Protein AF-K0JG20-F1 (afdb_monomer)

Secondary structure (DSSP, 8-state):
-----HHHHHHHHHHHHHSS-HHHHHHHTT--HHHHHHHHHHHHHHHHHHHHHHHHHHHHHHHHTTTTS-TTHHHHHHHHH--

Mean predicted aligned error: 10.45 Å

Foldseek 3Di:
DDDDDLVRLVVLLVVLVPDPPSQVSCVVVVHHPVVSVVSVVVVVVVVVVVVVVVVVVVVVVCVVPPDPPPPPVVVVVVVVPPD

Sequence (83 aa):
MKQYNSNKKKKIVLIINEIRNKKAQALKFNISIRSYYYWKNQLEETSKIENKKIINKVIEIRKKYKYGKMCNIFYLYHFRYYN

Structure (mmCIF, N/CA/C/O backbone):
data_AF-K0JG20-F1
#
_entry.id   AF-K0JG20-F1
#
loop_
_atom_site.group_PDB
_atom_site.id
_atom_site.type_symbol
_atom_site.label_atom_id
_atom_site.label_alt_id
_atom_site.label_comp_id
_atom_site.label_asym_id
_atom_site.label_entity_id
_atom_site.label_seq_id
_atom_site.pdbx_PDB_ins_code
_atom_site.Cartn_x
_atom_site.Cartn_y
_atom_site.Cartn_z
_atom_site.occupancy
_atom_site.B_iso_or_equiv
_atom_site.auth_seq_id
_atom_site.auth_comp_id
_atom_site.auth_asym_id
_atom_site.auth_atom_id
_atom_site.pdbx_PDB_model_num
ATOM 1 N N . MET A 1 1 ? 9.830 14.868 -11.085 1.00 62.66 1 MET A N 1
ATOM 2 C CA . MET A 1 1 ? 9.040 13.727 -10.555 1.00 62.66 1 MET A CA 1
ATOM 3 C C . MET A 1 1 ? 7.566 14.124 -10.577 1.00 62.66 1 MET A C 1
ATOM 5 O O . MET A 1 1 ? 7.256 15.191 -10.062 1.00 62.66 1 MET A O 1
ATOM 9 N N . LYS A 1 2 ? 6.677 13.366 -11.242 1.00 73.31 2 LYS A N 1
ATOM 10 C CA . LYS A 1 2 ? 5.256 13.757 -11.365 1.00 73.31 2 LYS A CA 1
ATOM 11 C C . LYS A 1 2 ? 4.612 13.816 -9.975 1.00 73.31 2 LYS A C 1
ATOM 13 O O . LYS A 1 2 ? 4.686 12.845 -9.223 1.00 73.31 2 LYS A O 1
ATOM 18 N N . GLN A 1 3 ? 3.988 14.942 -9.636 1.00 80.62 3 GLN A N 1
ATOM 19 C CA . GLN A 1 3 ? 3.229 15.067 -8.395 1.00 80.62 3 GLN A CA 1
ATOM 20 C C . GLN A 1 3 ? 1.834 14.470 -8.587 1.00 80.62 3 GLN A C 1
ATOM 22 O O . GLN A 1 3 ? 1.063 14.892 -9.447 1.00 80.62 3 GLN A O 1
ATOM 27 N N . TYR A 1 4 ? 1.514 13.463 -7.778 1.00 87.19 4 TYR A N 1
ATOM 28 C CA . TYR A 1 4 ? 0.199 12.835 -7.758 1.00 87.19 4 TYR A CA 1
ATOM 29 C C . TYR A 1 4 ? -0.577 13.293 -6.522 1.00 87.19 4 TYR A C 1
ATOM 31 O O . TYR A 1 4 ? -0.051 13.268 -5.407 1.00 87.19 4 TYR A O 1
ATOM 39 N N . ASN A 1 5 ? -1.842 13.671 -6.711 1.00 92.62 5 ASN A N 1
ATOM 40 C CA . ASN A 1 5 ? -2.758 13.923 -5.598 1.00 92.62 5 ASN A CA 1
ATOM 41 C C . ASN A 1 5 ? -3.130 12.605 -4.887 1.00 92.62 5 ASN A C 1
ATOM 43 O O . ASN A 1 5 ? -2.929 11.516 -5.433 1.00 92.62 5 ASN A O 1
ATOM 47 N N . SER A 1 6 ? -3.682 12.688 -3.676 1.00 88.44 6 SER A N 1
ATOM 48 C CA . SER A 1 6 ? -3.999 11.508 -2.854 1.00 88.44 6 SER A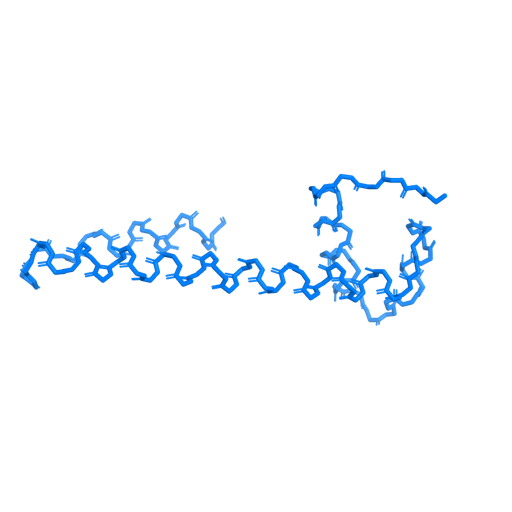 CA 1
ATOM 49 C C . SER A 1 6 ? -4.943 10.521 -3.554 1.00 88.44 6 SER A C 1
ATOM 51 O O . SER A 1 6 ? -4.701 9.316 -3.534 1.00 88.44 6 SER A O 1
ATOM 53 N N . ASN A 1 7 ? -5.952 11.020 -4.275 1.00 91.50 7 ASN A N 1
ATOM 54 C CA . ASN A 1 7 ? -6.905 10.177 -5.006 1.00 91.50 7 ASN A CA 1
ATOM 55 C C . ASN A 1 7 ? -6.244 9.422 -6.171 1.00 91.50 7 ASN A C 1
ATOM 57 O O . ASN A 1 7 ? -6.493 8.232 -6.364 1.00 91.50 7 ASN A O 1
ATOM 61 N N . LYS A 1 8 ? -5.366 10.084 -6.934 1.00 92.62 8 LYS A N 1
ATOM 62 C CA . LYS A 1 8 ? -4.589 9.460 -8.015 1.00 92.62 8 LYS A CA 1
ATOM 63 C C . LYS A 1 8 ? -3.600 8.444 -7.451 1.00 92.62 8 LYS A C 1
ATOM 65 O O . LYS A 1 8 ? -3.504 7.355 -8.004 1.00 92.62 8 LYS A O 1
ATOM 70 N N . LYS A 1 9 ? -2.926 8.750 -6.334 1.00 92.81 9 LYS A N 1
ATOM 71 C CA . LYS A 1 9 ? -2.043 7.796 -5.637 1.00 92.81 9 LYS A CA 1
ATOM 72 C C . LYS A 1 9 ? -2.798 6.524 -5.256 1.00 92.81 9 LYS A C 1
ATOM 74 O O . LYS A 1 9 ? -2.329 5.437 -5.574 1.00 92.81 9 LYS A O 1
ATOM 79 N N . LYS A 1 10 ? -3.993 6.656 -4.666 1.00 93.25 10 LYS A N 1
ATOM 80 C CA . LYS A 1 10 ? -4.854 5.517 -4.310 1.00 93.25 10 LYS A CA 1
ATOM 81 C C . LYS A 1 10 ? -5.193 4.654 -5.527 1.00 93.25 10 LYS A C 1
ATOM 83 O O . LYS A 1 10 ? -4.979 3.448 -5.486 1.00 93.25 10 LYS A O 1
ATOM 88 N N . LYS A 1 11 ? -5.630 5.269 -6.633 1.00 94.62 11 LYS A N 1
ATOM 89 C CA . LYS A 1 11 ? -5.919 4.551 -7.890 1.00 94.62 11 LYS A CA 1
ATOM 90 C C . LYS A 1 11 ? -4.695 3.809 -8.434 1.00 94.62 11 LYS A C 1
ATOM 92 O O . LYS A 1 11 ? -4.800 2.645 -8.795 1.00 94.62 11 LYS A O 1
ATOM 97 N N . ILE A 1 12 ? -3.531 4.458 -8.455 1.00 93.88 12 ILE A N 1
ATOM 98 C CA . ILE A 1 12 ? -2.283 3.853 -8.943 1.00 93.88 12 ILE A CA 1
ATOM 99 C C . ILE A 1 12 ? -1.873 2.655 -8.081 1.00 93.88 12 ILE A C 1
ATOM 101 O O . ILE A 1 12 ? -1.500 1.620 -8.626 1.00 93.88 12 ILE A O 1
ATOM 105 N N . VAL A 1 13 ? -1.956 2.766 -6.749 1.00 94.56 13 VAL A N 1
ATOM 106 C CA . VAL A 1 13 ? -1.631 1.648 -5.848 1.00 94.56 13 VAL A CA 1
ATOM 107 C C . VAL A 1 13 ? -2.544 0.454 -6.106 1.00 94.56 13 VAL A C 1
ATOM 109 O O . VAL A 1 13 ? -2.031 -0.657 -6.188 1.00 94.56 13 VAL A O 1
ATOM 112 N N . LEU A 1 14 ? -3.852 0.672 -6.284 1.00 94.00 14 LEU A N 1
ATOM 113 C CA . LEU A 1 14 ? -4.801 -0.403 -6.602 1.00 94.00 14 LEU A CA 1
ATOM 114 C C . LEU A 1 14 ? -4.418 -1.117 -7.907 1.00 94.00 14 LEU A C 1
ATOM 116 O O . LEU A 1 14 ? -4.208 -2.326 -7.893 1.00 94.00 14 LEU A O 1
ATOM 120 N N . ILE A 1 15 ? -4.182 -0.355 -8.981 1.00 94.25 15 ILE A N 1
ATOM 121 C CA . ILE A 1 15 ? -3.776 -0.899 -10.289 1.00 94.25 15 ILE A CA 1
ATOM 122 C C . ILE A 1 15 ? -2.470 -1.704 -10.187 1.00 94.25 15 ILE A C 1
ATOM 124 O O . ILE A 1 15 ? -2.337 -2.770 -10.781 1.00 94.25 15 ILE A O 1
ATOM 128 N N . ILE A 1 16 ? -1.467 -1.201 -9.460 1.00 94.25 16 ILE A N 1
ATOM 129 C CA . ILE A 1 16 ? -0.182 -1.906 -9.312 1.00 94.25 16 ILE A CA 1
ATOM 130 C C . ILE A 1 16 ? -0.339 -3.156 -8.440 1.00 94.25 16 ILE A C 1
ATOM 132 O O . ILE A 1 16 ? 0.327 -4.160 -8.693 1.00 94.25 16 ILE A O 1
ATOM 136 N N . ASN A 1 17 ? -1.190 -3.110 -7.413 1.00 94.31 17 ASN A N 1
ATOM 137 C CA . ASN A 1 17 ? -1.360 -4.208 -6.465 1.00 94.31 17 ASN A CA 1
ATOM 138 C C . ASN A 1 17 ? -2.009 -5.445 -7.110 1.00 94.31 17 ASN A C 1
ATOM 140 O O . ASN A 1 17 ? -1.633 -6.559 -6.748 1.00 94.31 17 ASN A O 1
ATOM 144 N N . GLU A 1 18 ? -2.898 -5.254 -8.090 1.00 94.31 18 GLU A N 1
ATOM 145 C CA . GLU A 1 18 ? -3.527 -6.329 -8.878 1.00 94.31 18 GLU A CA 1
ATOM 146 C C . GLU A 1 18 ? -2.534 -7.080 -9.781 1.00 94.31 18 GLU A C 1
ATOM 148 O O . GLU A 1 18 ? -2.736 -8.245 -10.120 1.00 94.31 18 GLU A O 1
ATOM 153 N N . ILE A 1 19 ? -1.418 -6.447 -10.152 1.00 93.38 19 ILE A N 1
ATOM 154 C CA . ILE A 1 19 ? -0.456 -7.012 -11.100 1.00 93.38 19 ILE A CA 1
ATOM 155 C C . ILE A 1 19 ? 0.647 -7.800 -10.374 1.00 93.38 19 ILE A C 1
ATOM 157 O O . ILE A 1 19 ? 1.194 -7.398 -9.337 1.00 93.38 19 ILE A O 1
ATOM 161 N N . ARG A 1 20 ? 1.041 -8.936 -10.970 1.00 90.31 20 ARG A N 1
ATOM 162 C CA . ARG A 1 20 ? 2.170 -9.758 -10.499 1.00 90.31 20 ARG A CA 1
ATOM 163 C C . ARG A 1 20 ? 3.490 -8.979 -10.535 1.00 90.31 20 ARG A C 1
ATOM 165 O O . ARG A 1 20 ? 4.148 -8.833 -9.505 1.00 90.31 20 ARG A O 1
ATOM 172 N N . ASN A 1 21 ? 3.855 -8.422 -11.693 1.00 93.88 21 ASN A N 1
ATOM 173 C CA . ASN A 1 21 ? 5.082 -7.636 -11.855 1.00 93.88 21 ASN A CA 1
ATOM 174 C C . ASN A 1 21 ? 4.888 -6.155 -11.473 1.00 93.88 21 ASN A C 1
ATOM 176 O O . ASN A 1 21 ? 4.710 -5.274 -12.319 1.00 93.88 21 ASN A O 1
ATOM 180 N N . LYS A 1 22 ? 4.967 -5.882 -10.168 1.00 93.94 22 LYS A N 1
ATOM 181 C C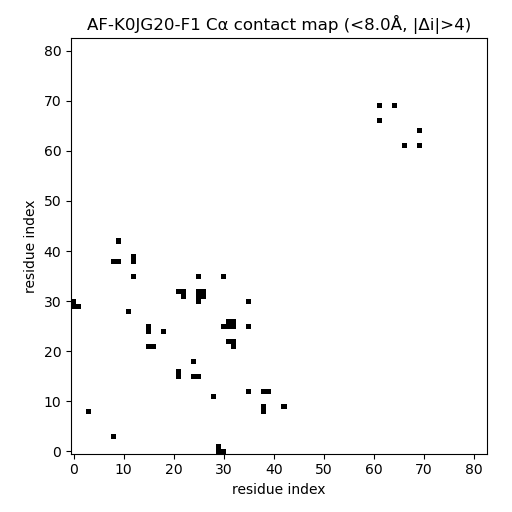A . LYS A 1 22 ? 4.784 -4.539 -9.589 1.00 93.94 22 LYS A CA 1
ATOM 182 C C . LYS A 1 22 ? 5.841 -3.538 -10.055 1.00 93.94 22 LYS A C 1
ATOM 184 O O . LYS A 1 22 ? 5.527 -2.370 -10.262 1.00 93.94 22 LYS A O 1
ATOM 189 N N . LYS A 1 23 ? 7.087 -3.988 -10.246 1.00 93.31 23 LYS A N 1
ATOM 190 C CA . LYS A 1 23 ? 8.207 -3.132 -10.670 1.00 93.31 23 LYS A CA 1
ATOM 191 C C . LYS A 1 23 ? 7.983 -2.592 -12.080 1.00 93.31 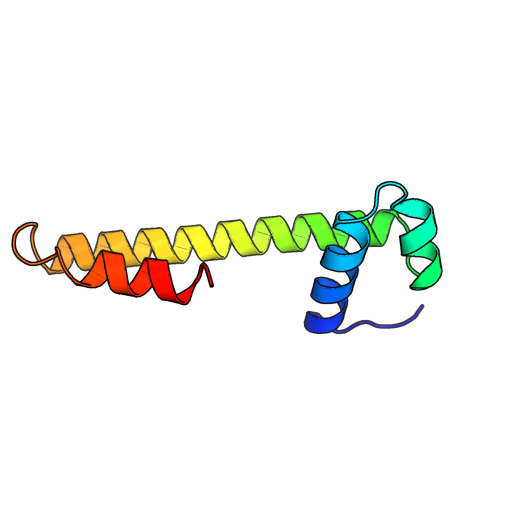23 LYS A C 1
ATOM 193 O O . LYS A 1 23 ? 8.108 -1.390 -12.286 1.00 93.31 23 LYS A O 1
ATOM 198 N N . ALA A 1 24 ? 7.588 -3.455 -13.016 1.00 93.81 24 ALA A N 1
ATOM 199 C CA . ALA A 1 24 ? 7.279 -3.038 -14.381 1.00 93.81 24 ALA A CA 1
ATOM 200 C C . ALA A 1 24 ? 6.106 -2.046 -14.422 1.00 93.81 24 ALA A C 1
ATOM 202 O O . ALA A 1 24 ? 6.180 -1.028 -15.106 1.00 93.81 24 ALA A O 1
ATOM 203 N N . GLN A 1 25 ? 5.045 -2.293 -13.646 1.00 94.50 25 GLN A N 1
ATOM 204 C CA . GLN A 1 25 ? 3.894 -1.391 -13.629 1.00 94.50 25 GLN A CA 1
ATOM 205 C C . GLN A 1 25 ? 4.205 -0.044 -12.956 1.00 94.50 25 GLN A C 1
ATOM 207 O O . GLN A 1 25 ? 3.777 0.995 -13.451 1.00 94.50 25 GLN A O 1
ATOM 212 N N . ALA A 1 26 ? 4.984 -0.031 -11.872 1.00 92.88 26 ALA A N 1
ATOM 213 C CA . ALA A 1 26 ? 5.437 1.200 -11.223 1.00 92.88 26 ALA A CA 1
ATOM 214 C C . ALA A 1 26 ? 6.203 2.115 -12.199 1.00 92.88 26 ALA A C 1
ATOM 216 O O . ALA A 1 26 ? 5.962 3.324 -12.238 1.00 92.88 26 ALA A O 1
ATOM 217 N N . LEU A 1 27 ? 7.049 1.529 -13.054 1.00 93.06 27 LEU A N 1
ATOM 218 C CA . LEU A 1 27 ? 7.777 2.272 -14.084 1.00 93.06 27 LEU A CA 1
ATOM 219 C C . LEU A 1 27 ? 6.844 2.929 -15.111 1.00 93.06 27 LEU A C 1
ATOM 221 O O . LEU A 1 27 ? 7.078 4.081 -15.459 1.00 93.06 27 LEU A O 1
ATOM 225 N N . LYS A 1 28 ? 5.744 2.276 -15.521 1.00 93.69 28 LYS A N 1
ATOM 226 C CA . LYS A 1 28 ? 4.752 2.882 -16.440 1.00 93.69 28 LYS A CA 1
ATOM 227 C C . LYS A 1 28 ? 4.123 4.164 -15.886 1.00 93.69 28 LYS A C 1
ATOM 229 O O . LYS A 1 28 ? 3.739 5.047 -16.646 1.00 93.69 28 LYS A O 1
ATOM 234 N N . PHE A 1 29 ? 4.026 4.281 -14.562 1.00 90.56 29 PHE A N 1
ATOM 235 C CA . PHE A 1 29 ? 3.514 5.475 -13.888 1.00 90.56 29 PHE A CA 1
ATOM 236 C C . PHE A 1 29 ? 4.614 6.493 -13.530 1.00 90.56 29 PHE A C 1
ATOM 238 O O . PHE A 1 29 ? 4.333 7.474 -12.836 1.00 90.56 29 PHE A O 1
ATOM 245 N N . ASN A 1 30 ? 5.854 6.302 -13.995 1.00 93.12 30 ASN A N 1
ATOM 246 C CA . ASN A 1 30 ? 7.029 7.094 -13.614 1.00 93.12 30 ASN A CA 1
ATOM 247 C C . ASN A 1 30 ? 7.200 7.209 -12.088 1.00 93.12 30 ASN A C 1
ATOM 249 O O . ASN A 1 30 ? 7.517 8.284 -11.568 1.00 93.12 30 ASN A O 1
ATOM 253 N N . ILE A 1 31 ? 6.965 6.113 -11.358 1.00 92.69 31 ILE A N 1
ATOM 254 C CA . ILE A 1 31 ? 7.205 6.041 -9.914 1.00 92.69 31 ILE A CA 1
ATOM 255 C C . ILE A 1 31 ? 8.226 4.958 -9.580 1.00 92.69 31 ILE A C 1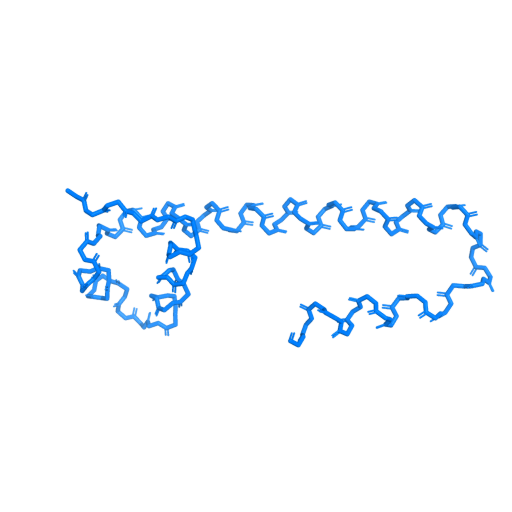
ATOM 257 O O . ILE A 1 31 ? 8.309 3.916 -10.228 1.00 92.69 31 ILE A O 1
ATOM 261 N N . SER A 1 32 ? 9.000 5.197 -8.522 1.00 93.44 32 SER A N 1
ATOM 262 C CA . SER A 1 32 ? 9.893 4.173 -7.991 1.00 93.44 32 SER A CA 1
ATOM 263 C C . SER A 1 32 ? 9.094 3.081 -7.273 1.00 93.44 32 SER A C 1
ATOM 265 O O . SER A 1 32 ? 8.048 3.346 -6.671 1.00 93.44 32 SER A O 1
ATOM 267 N N . ILE A 1 33 ? 9.623 1.854 -7.262 1.00 94.12 33 ILE A N 1
ATOM 268 C CA . ILE A 1 33 ? 9.019 0.750 -6.503 1.00 94.12 33 ILE A CA 1
ATOM 269 C C . ILE A 1 33 ? 8.939 1.068 -4.999 1.00 94.12 33 ILE A C 1
ATOM 271 O O . ILE A 1 33 ? 7.974 0.697 -4.334 1.00 94.12 33 ILE A O 1
ATOM 275 N N . ARG A 1 34 ? 9.907 1.834 -4.474 1.00 94.69 34 ARG A N 1
ATOM 276 C CA . ARG A 1 34 ? 9.929 2.304 -3.082 1.00 94.69 34 ARG A CA 1
ATOM 277 C C . ARG A 1 34 ? 8.767 3.251 -2.791 1.00 94.69 34 ARG A C 1
ATOM 279 O O . ARG A 1 34 ? 8.097 3.097 -1.776 1.00 94.69 34 ARG A O 1
ATOM 286 N N . SER A 1 35 ? 8.493 4.192 -3.696 1.00 93.75 35 SER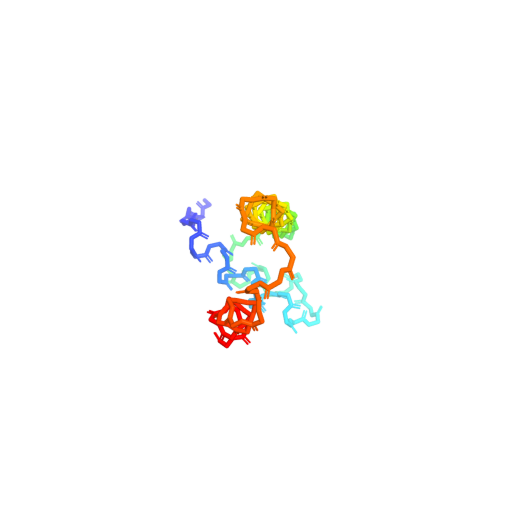 A N 1
ATOM 287 C CA . SER A 1 35 ? 7.352 5.108 -3.580 1.00 93.75 35 SER A CA 1
ATOM 288 C C . SER A 1 35 ? 6.017 4.361 -3.598 1.00 93.75 35 SER A C 1
ATOM 290 O O . SER A 1 35 ? 5.130 4.707 -2.825 1.00 93.75 35 SER A O 1
ATOM 292 N N . TYR A 1 36 ? 5.890 3.316 -4.424 1.00 94.44 36 TYR A N 1
ATOM 293 C CA . TYR A 1 36 ? 4.710 2.446 -4.425 1.00 94.44 36 TYR A CA 1
ATOM 294 C C . TYR A 1 36 ? 4.486 1.786 -3.056 1.00 94.44 36 TYR A C 1
ATOM 296 O O . TYR A 1 36 ? 3.396 1.911 -2.503 1.00 94.44 36 TYR A O 1
ATOM 304 N N . TYR A 1 37 ? 5.506 1.130 -2.488 1.00 96.25 37 TYR A N 1
ATOM 305 C CA . TYR A 1 37 ? 5.364 0.468 -1.186 1.00 96.25 37 TYR A CA 1
ATOM 306 C C . TYR A 1 37 ? 5.088 1.466 -0.061 1.00 96.25 37 TYR A C 1
ATOM 308 O O . TYR A 1 37 ? 4.259 1.200 0.802 1.00 96.25 37 TYR A O 1
ATOM 316 N N . TYR A 1 38 ? 5.707 2.646 -0.112 1.00 95.31 38 TYR A N 1
ATOM 317 C CA . TYR A 1 38 ? 5.406 3.719 0.829 1.00 95.31 38 TYR A CA 1
ATOM 318 C C . TYR A 1 38 ? 3.928 4.138 0.761 1.00 95.31 38 TYR A C 1
ATOM 320 O O . 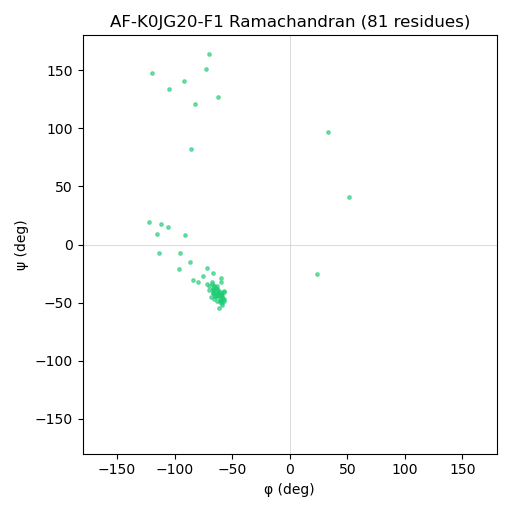TYR A 1 38 ? 3.253 4.185 1.785 1.00 95.31 38 TYR A O 1
ATOM 328 N N . TRP A 1 39 ? 3.383 4.378 -0.438 1.00 94.44 39 TRP A N 1
ATOM 329 C CA . TRP A 1 39 ? 1.963 4.722 -0.591 1.00 94.44 39 TRP A CA 1
ATOM 330 C C . TRP A 1 39 ? 1.028 3.581 -0.198 1.00 94.44 39 TRP A C 1
ATOM 332 O O . TRP A 1 39 ? -0.031 3.842 0.367 1.00 94.44 39 TRP A O 1
ATOM 342 N N . LYS A 1 40 ? 1.411 2.331 -0.470 1.00 94.75 40 LYS A N 1
ATOM 343 C CA . LYS A 1 40 ? 0.652 1.154 -0.049 1.00 94.75 40 LYS A CA 1
ATOM 344 C C . LYS A 1 40 ? 0.534 1.087 1.475 1.00 94.75 40 LYS A C 1
ATOM 346 O O . LYS A 1 40 ? -0.581 0.990 1.977 1.00 94.75 40 LYS A O 1
ATOM 351 N N . ASN A 1 41 ? 1.646 1.227 2.193 1.00 94.62 41 ASN A N 1
ATOM 352 C CA . ASN A 1 41 ? 1.648 1.192 3.656 1.00 94.62 41 ASN A CA 1
ATOM 353 C C . ASN A 1 41 ? 0.797 2.323 4.248 1.00 94.62 41 ASN A C 1
ATOM 355 O O . ASN A 1 41 ? -0.010 2.083 5.138 1.00 94.62 41 ASN A O 1
ATOM 359 N N . GLN A 1 42 ? 0.901 3.536 3.696 1.00 91.62 42 GLN A N 1
ATOM 360 C CA . GLN A 1 42 ? 0.067 4.664 4.120 1.00 91.62 42 GLN A CA 1
ATOM 361 C C . GLN A 1 42 ? -1.432 4.378 3.933 1.00 91.62 42 GLN A C 1
ATOM 363 O O . GLN A 1 42 ? -2.235 4.691 4.807 1.00 91.62 42 GLN A O 1
ATOM 368 N N . LEU A 1 43 ? -1.828 3.741 2.825 1.00 90.19 43 LEU A N 1
ATOM 369 C CA . LEU A 1 43 ? -3.227 3.361 2.603 1.00 90.19 43 LEU A CA 1
ATOM 370 C C . LEU A 1 43 ? -3.705 2.296 3.599 1.00 90.19 43 LEU A C 1
ATOM 372 O O . LEU A 1 43 ? -4.811 2.413 4.126 1.00 90.19 43 LEU A O 1
ATOM 376 N N . GLU A 1 44 ? -2.878 1.296 3.899 1.00 88.25 44 GLU A N 1
ATOM 377 C CA . GLU A 1 44 ? -3.188 0.268 4.901 1.00 88.25 44 GLU A CA 1
ATOM 378 C C . GLU A 1 44 ? -3.282 0.838 6.326 1.00 88.25 44 GLU A C 1
ATOM 380 O O . GLU A 1 44 ? -4.112 0.403 7.122 1.00 88.25 44 GLU A O 1
ATOM 385 N N . GLU A 1 45 ? -2.465 1.832 6.664 1.00 88.25 45 GLU A N 1
ATOM 386 C CA . GLU A 1 45 ? -2.558 2.544 7.941 1.00 88.25 45 GLU A CA 1
ATOM 387 C C . GLU A 1 45 ? -3.839 3.378 8.023 1.00 88.25 45 GLU A C 1
ATOM 389 O O . GLU A 1 45 ? -4.558 3.311 9.023 1.00 88.25 45 GLU A O 1
ATOM 394 N N . THR A 1 46 ? -4.179 4.114 6.959 1.00 82.50 46 THR A N 1
ATOM 395 C CA . THR A 1 46 ? -5.413 4.916 6.932 1.00 82.50 46 THR A CA 1
ATOM 396 C C . THR A 1 46 ? -6.667 4.055 7.063 1.00 82.50 46 THR A C 1
ATOM 398 O O . THR A 1 46 ? -7.547 4.401 7.850 1.00 82.50 46 THR A O 1
ATOM 401 N N . SER A 1 47 ? -6.730 2.897 6.394 1.00 80.62 47 SER A N 1
ATOM 402 C CA . SER A 1 47 ? -7.881 1.992 6.494 1.00 80.62 47 SER A CA 1
ATOM 403 C C . SER A 1 47 ? -8.020 1.383 7.892 1.00 80.62 47 SER A C 1
ATOM 405 O O . SER A 1 47 ? -9.127 1.295 8.423 1.00 80.62 47 SER A O 1
ATOM 407 N N . LYS A 1 48 ? -6.904 1.039 8.551 1.00 79.00 48 LYS A N 1
ATOM 408 C CA . LYS A 1 48 ? -6.904 0.600 9.958 1.00 79.00 48 LYS A CA 1
ATOM 409 C C . LYS A 1 48 ? -7.441 1.688 10.891 1.00 79.00 48 LYS A C 1
ATOM 411 O O . LYS A 1 48 ? -8.241 1.389 11.779 1.00 79.00 48 LYS A O 1
ATOM 416 N N . ILE A 1 49 ? -7.030 2.942 10.691 1.00 74.56 49 ILE A N 1
ATOM 417 C CA . ILE A 1 49 ? -7.502 4.081 11.493 1.00 74.56 49 ILE A CA 1
ATOM 418 C C . ILE A 1 49 ? -9.002 4.317 11.270 1.00 74.56 49 ILE A C 1
ATOM 420 O O . ILE A 1 49 ? -9.737 4.512 12.241 1.00 74.56 49 ILE A O 1
ATOM 424 N N . GLU A 1 50 ? -9.472 4.274 10.023 1.00 76.88 50 GLU A N 1
ATOM 425 C CA . GLU A 1 50 ? -10.894 4.412 9.679 1.00 76.88 50 GLU A CA 1
ATOM 426 C C . GLU A 1 50 ? -11.738 3.302 10.315 1.00 76.88 50 GLU A C 1
ATOM 428 O O . GLU A 1 50 ? -12.719 3.594 11.003 1.00 76.88 50 GLU A O 1
ATOM 433 N N . ASN A 1 51 ? -11.305 2.045 10.201 1.00 76.00 51 ASN A N 1
ATOM 434 C CA . ASN A 1 51 ? -11.981 0.905 10.821 1.00 76.00 51 ASN A CA 1
ATOM 435 C C . ASN A 1 51 ? -12.054 1.042 12.344 1.00 76.00 51 ASN A C 1
ATOM 437 O O . ASN A 1 51 ? -13.111 0.825 12.937 1.00 76.00 51 ASN A O 1
ATOM 441 N N . LYS A 1 52 ? -10.967 1.477 12.993 1.00 81.38 52 LYS A N 1
ATOM 442 C CA . LYS A 1 52 ? -10.954 1.718 14.442 1.00 81.38 52 LYS A CA 1
ATOM 443 C C . LYS A 1 52 ? -11.960 2.798 14.851 1.00 81.38 52 LYS A C 1
ATOM 445 O O . LYS A 1 52 ? -12.667 2.629 15.844 1.00 81.38 52 LYS A O 1
ATOM 450 N N . LYS A 1 53 ? -12.070 3.885 14.078 1.00 81.06 53 LYS A N 1
ATOM 451 C CA . LYS A 1 53 ? -13.067 4.946 14.316 1.00 81.06 53 LYS A CA 1
ATOM 452 C C . LYS A 1 53 ? -14.497 4.417 14.188 1.00 81.06 53 LYS A C 1
ATOM 454 O O . LYS A 1 53 ? -15.332 4.731 15.033 1.00 81.06 53 LYS A O 1
ATOM 459 N N . ILE A 1 54 ? -14.771 3.598 13.171 1.00 82.06 54 IL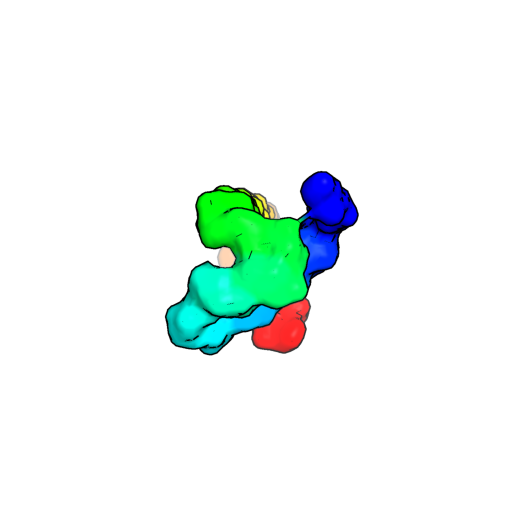E A N 1
ATOM 460 C CA . ILE A 1 54 ? -16.090 2.984 12.961 1.00 82.06 54 ILE A CA 1
ATOM 461 C C . ILE A 1 54 ? -16.443 2.061 14.132 1.00 82.06 54 ILE A C 1
ATOM 463 O O . ILE A 1 54 ? -17.524 2.195 14.702 1.00 82.06 54 ILE A O 1
ATOM 467 N N . ILE A 1 55 ? -15.524 1.181 14.539 1.00 81.81 55 ILE A N 1
ATOM 468 C CA . ILE A 1 55 ? -15.726 0.259 15.666 1.00 81.81 55 ILE A CA 1
ATOM 469 C C . ILE A 1 55 ? -16.039 1.031 16.952 1.00 81.81 55 ILE A C 1
ATOM 471 O O . ILE A 1 55 ? -17.018 0.717 17.629 1.00 81.81 55 ILE A O 1
ATOM 475 N N . ASN A 1 56 ? -15.268 2.078 17.260 1.00 84.56 56 ASN A N 1
ATOM 476 C CA . ASN A 1 56 ? -15.507 2.908 18.442 1.00 84.56 56 ASN A CA 1
ATOM 477 C C . ASN A 1 56 ? -16.896 3.555 18.411 1.00 84.56 56 ASN A C 1
ATOM 479 O O . ASN A 1 56 ? -17.627 3.487 19.397 1.00 84.56 56 ASN A O 1
ATOM 483 N N . LYS A 1 57 ? -17.303 4.094 17.257 1.00 85.69 57 LYS A N 1
ATOM 484 C CA . LYS A 1 57 ? -18.635 4.682 17.077 1.00 85.69 57 LYS A CA 1
ATOM 485 C C . LYS A 1 57 ? -19.747 3.647 17.262 1.00 85.69 57 LYS A C 1
ATOM 487 O O . LYS A 1 57 ? -20.753 3.928 17.906 1.00 85.69 57 LYS A O 1
ATOM 492 N N . VAL A 1 58 ? -19.571 2.430 16.748 1.00 81.75 58 VAL A N 1
ATOM 493 C CA . VAL A 1 58 ? -20.526 1.328 16.951 1.00 81.75 58 VAL A CA 1
ATOM 494 C C . VAL A 1 58 ? -20.633 0.962 18.432 1.00 81.75 58 VAL A C 1
ATOM 496 O O . VAL A 1 58 ? -21.742 0.778 18.931 1.00 81.75 58 VAL A O 1
ATOM 499 N N . ILE A 1 59 ? -19.510 0.892 19.153 1.00 83.56 59 ILE A N 1
ATOM 500 C CA . ILE A 1 59 ? -19.487 0.625 20.598 1.00 83.56 59 ILE A CA 1
ATOM 501 C C . ILE A 1 59 ? -20.221 1.730 21.371 1.00 83.56 59 ILE A C 1
ATOM 503 O O . ILE A 1 59 ? -21.023 1.421 22.251 1.00 83.56 59 ILE A O 1
ATOM 507 N N . GLU A 1 60 ? -20.000 3.002 21.036 1.00 85.50 60 GLU A N 1
ATOM 508 C CA . GLU A 1 60 ? -20.715 4.135 21.640 1.00 85.50 60 GLU A CA 1
ATOM 509 C C . GLU A 1 60 ? -22.226 4.047 21.415 1.00 85.50 60 GLU A C 1
ATOM 511 O O . GLU A 1 60 ? -23.002 4.168 22.364 1.00 85.50 60 GLU A O 1
ATOM 516 N N . ILE A 1 61 ? -22.658 3.768 20.181 1.00 80.06 61 ILE A N 1
ATOM 517 C CA . ILE A 1 61 ? -24.080 3.601 19.863 1.00 80.06 61 ILE A CA 1
ATOM 518 C C . ILE A 1 61 ? -24.655 2.407 20.646 1.00 80.06 61 ILE A C 1
ATOM 520 O O . ILE A 1 61 ? -25.729 2.524 21.236 1.00 80.06 61 ILE A O 1
ATOM 524 N N . ARG A 1 62 ? -23.938 1.278 20.730 1.00 73.31 62 ARG A N 1
ATOM 525 C CA . ARG A 1 62 ? -24.363 0.111 21.527 1.00 73.31 62 ARG A CA 1
ATOM 526 C C . ARG A 1 62 ? -24.538 0.450 23.010 1.00 73.31 62 ARG A C 1
ATOM 528 O O . ARG A 1 62 ? -25.537 0.044 23.600 1.00 73.31 62 ARG A O 1
ATOM 535 N N . LYS A 1 63 ? -23.614 1.219 23.600 1.00 79.81 63 LYS A N 1
ATOM 536 C CA . LYS A 1 63 ? -23.728 1.708 24.987 1.00 79.81 63 LYS A CA 1
ATOM 537 C C . LYS A 1 63 ? -24.941 2.625 25.162 1.00 79.81 63 LYS A C 1
ATOM 539 O O . LYS A 1 63 ? -25.674 2.476 26.134 1.00 79.81 63 LYS A O 1
ATOM 544 N N . LYS A 1 64 ? -25.178 3.531 24.206 1.00 76.69 64 LYS A N 1
ATOM 545 C CA . LYS A 1 64 ? -26.277 4.509 24.245 1.00 76.69 64 LYS A CA 1
ATOM 546 C C . LYS A 1 64 ? -27.664 3.862 24.174 1.00 76.69 64 LYS A C 1
ATOM 548 O O . LYS A 1 64 ? -28.570 4.315 24.863 1.00 76.69 64 LYS A O 1
ATOM 553 N N . TYR A 1 65 ? -27.841 2.818 23.362 1.00 68.06 65 TYR A N 1
ATOM 554 C CA . TYR A 1 65 ? -29.166 2.254 23.059 1.00 68.06 65 TYR A CA 1
ATOM 555 C C . TYR A 1 65 ? -29.486 0.911 23.743 1.00 68.06 65 TYR A C 1
ATOM 557 O O . TYR A 1 65 ? -30.442 0.276 23.315 1.00 68.06 65 TYR A O 1
ATOM 565 N N . LYS A 1 66 ? -28.730 0.488 24.780 1.00 64.56 66 LYS A N 1
ATOM 566 C CA . LYS A 1 66 ? -28.922 -0.739 25.604 1.00 64.56 66 LYS A CA 1
ATOM 567 C C . LYS A 1 66 ? -29.512 -1.934 24.828 1.00 64.56 66 LYS A C 1
ATOM 569 O O . LYS A 1 66 ? -30.723 -2.019 24.720 1.00 64.56 66 LYS A O 1
ATOM 574 N N . TYR A 1 67 ? -28.653 -2.850 24.359 1.00 56.38 67 TYR A N 1
ATOM 575 C CA . TYR A 1 67 ? -28.828 -4.228 23.816 1.00 56.38 67 TYR A CA 1
ATOM 576 C C . TYR A 1 67 ? -30.162 -4.740 23.190 1.00 56.38 67 TYR A C 1
ATOM 578 O O . TYR A 1 67 ? -30.090 -5.618 22.340 1.00 56.38 67 TYR A O 1
ATOM 586 N N . GLY A 1 68 ? -31.354 -4.232 23.510 1.00 51.91 68 GLY A N 1
ATOM 587 C CA . GLY A 1 68 ? -32.654 -4.759 23.081 1.00 51.91 68 GLY A CA 1
ATOM 588 C C . GLY A 1 68 ? -33.300 -4.129 21.837 1.00 51.91 68 GLY 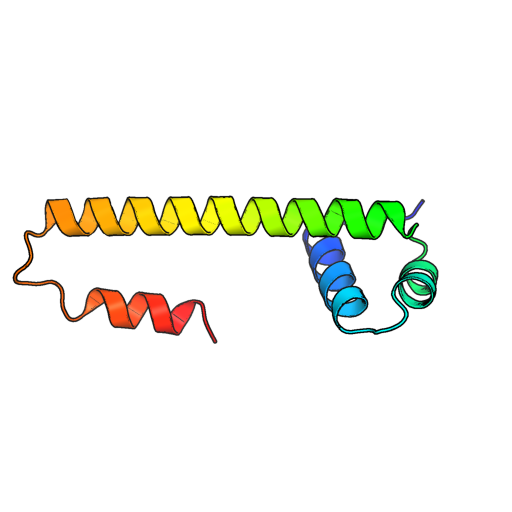A C 1
ATOM 589 O O . GLY A 1 68 ? -34.313 -4.646 21.383 1.00 51.91 68 GLY A O 1
ATOM 590 N N . LYS A 1 69 ? -32.767 -3.040 21.251 1.00 55.00 69 LYS A N 1
ATOM 591 C CA . LYS A 1 69 ? -33.400 -2.338 20.098 1.00 55.00 69 LYS A CA 1
ATOM 592 C C . LYS A 1 69 ? -32.532 -2.229 18.832 1.00 55.00 69 LYS A C 1
ATOM 594 O O . LYS A 1 69 ? -32.778 -1.379 17.981 1.00 55.00 69 LYS A O 1
ATOM 599 N N . MET A 1 70 ? -31.492 -3.056 18.695 1.00 50.38 70 MET A N 1
ATOM 600 C CA . MET A 1 70 ? -30.375 -2.789 17.769 1.00 50.38 70 MET A CA 1
ATOM 601 C C . MET A 1 70 ? -30.250 -3.729 16.557 1.00 50.38 70 MET A C 1
ATOM 603 O O . MET A 1 70 ? -29.200 -3.750 15.921 1.00 50.38 70 MET A O 1
ATOM 607 N N . CYS A 1 71 ? -31.289 -4.482 16.187 1.00 47.47 71 CYS A N 1
ATOM 608 C CA . CYS A 1 71 ? -31.177 -5.420 15.058 1.00 47.47 71 CYS A CA 1
ATOM 609 C C . CYS A 1 71 ? -31.109 -4.740 13.673 1.00 47.47 71 CYS A C 1
ATOM 611 O O . CYS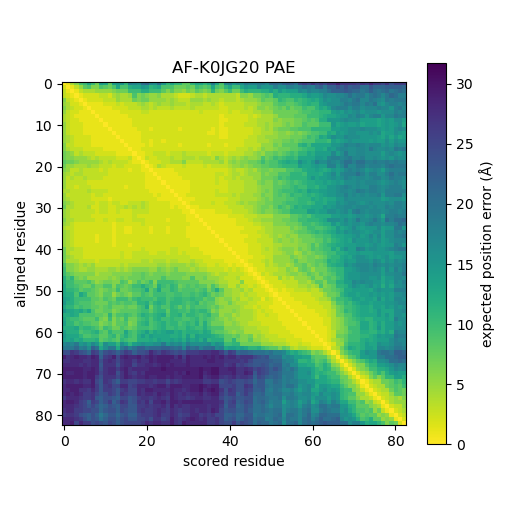 A 1 71 ? -30.579 -5.334 12.741 1.00 47.47 71 CYS A O 1
ATOM 613 N N . ASN A 1 72 ? -31.555 -3.485 13.520 1.00 51.41 72 ASN A N 1
ATOM 614 C CA . ASN A 1 72 ? -31.711 -2.877 12.185 1.00 51.41 72 ASN A CA 1
ATOM 615 C C . ASN A 1 72 ? -30.535 -2.002 11.700 1.00 51.41 72 ASN A C 1
ATOM 617 O O . ASN A 1 72 ? -30.368 -1.791 10.504 1.00 51.41 72 ASN A O 1
ATOM 621 N N . ILE A 1 73 ? -29.686 -1.487 12.598 1.00 55.50 73 ILE A N 1
ATOM 622 C CA . ILE A 1 73 ? -28.630 -0.520 12.218 1.00 55.50 73 ILE A CA 1
ATOM 623 C C . ILE A 1 73 ? -27.362 -1.222 11.705 1.00 55.50 73 ILE A C 1
ATOM 625 O O . ILE A 1 73 ? -26.661 -0.682 10.849 1.00 55.50 73 ILE A O 1
ATOM 629 N N . PHE A 1 74 ? -27.073 -2.433 12.191 1.00 52.56 74 PHE A N 1
ATOM 630 C CA . PHE A 1 74 ? -25.865 -3.172 11.806 1.00 52.56 74 PHE A CA 1
ATOM 631 C C . PHE A 1 74 ? -25.896 -3.599 10.326 1.00 52.56 74 PHE A C 1
ATOM 633 O O . PHE A 1 74 ? -24.889 -3.471 9.632 1.00 52.56 74 PHE A O 1
ATOM 640 N N . TYR A 1 75 ? -27.068 -3.999 9.818 1.00 52.22 75 TYR A N 1
ATOM 641 C CA . TYR A 1 75 ? -27.266 -4.354 8.407 1.00 52.22 75 TYR A CA 1
ATOM 642 C C . TYR A 1 75 ? -27.115 -3.152 7.460 1.00 52.22 75 TYR A C 1
ATOM 644 O O . TYR A 1 75 ? -26.486 -3.271 6.409 1.00 52.22 75 TYR A O 1
ATOM 652 N N . LEU A 1 76 ? -27.601 -1.969 7.853 1.00 50.84 76 LEU A N 1
ATOM 653 C CA . LEU A 1 76 ? -27.519 -0.756 7.028 1.00 50.84 76 LEU A CA 1
ATOM 654 C C . LEU A 1 76 ? -26.082 -0.238 6.843 1.00 50.84 76 LEU A C 1
ATOM 656 O O . LEU A 1 76 ? -25.749 0.278 5.775 1.00 50.84 76 LEU A O 1
ATOM 660 N N . TYR A 1 77 ? -25.219 -0.381 7.854 1.00 51.94 77 TYR A N 1
ATOM 661 C CA . TYR A 1 77 ? -23.823 0.065 7.755 1.00 51.94 77 TYR A CA 1
ATOM 662 C C . TYR A 1 77 ? -22.927 -0.917 6.994 1.00 51.94 77 TYR A C 1
ATOM 664 O O . TYR A 1 77 ? -22.018 -0.474 6.293 1.00 51.94 77 TYR A O 1
ATOM 672 N N . HIS A 1 78 ? -23.197 -2.223 7.076 1.00 52.19 78 HIS A N 1
ATOM 673 C CA . HIS A 1 78 ? -22.414 -3.227 6.353 1.00 52.19 78 HIS A CA 1
ATOM 674 C C . HIS A 1 78 ? -22.681 -3.190 4.836 1.00 52.19 78 HIS A C 1
ATOM 676 O O . HIS A 1 78 ? -21.759 -3.386 4.049 1.00 52.19 78 HIS A O 1
ATOM 682 N N . PHE A 1 79 ? -23.909 -2.870 4.408 1.00 42.31 79 PHE A N 1
ATOM 683 C CA . PHE A 1 79 ? -24.283 -2.866 2.985 1.00 42.31 79 PHE A CA 1
ATOM 684 C C . PHE A 1 79 ? -23.742 -1.658 2.199 1.00 42.31 79 PHE A C 1
ATOM 686 O O . PHE A 1 79 ? -23.522 -1.747 0.995 1.00 42.31 79 PHE A O 1
ATOM 693 N N . ARG A 1 80 ? -23.506 -0.523 2.871 1.00 43.09 80 ARG A N 1
ATOM 694 C CA . ARG A 1 80 ? -23.092 0.734 2.221 1.00 43.09 80 ARG A CA 1
ATOM 695 C C . ARG A 1 80 ? -21.577 0.868 2.006 1.00 43.09 80 ARG A C 1
ATOM 697 O O . ARG A 1 80 ? -21.161 1.746 1.262 1.00 43.09 80 ARG A O 1
ATOM 704 N N . TYR A 1 81 ? -20.766 0.037 2.663 1.00 41.97 81 TYR A N 1
ATOM 705 C CA . TYR A 1 81 ? -19.296 0.115 2.602 1.00 41.97 81 TYR A CA 1
ATOM 706 C C . TYR A 1 81 ? -18.618 -1.083 1.920 1.00 41.97 81 TYR A C 1
ATOM 708 O O . TYR A 1 81 ? -17.410 -1.034 1.700 1.00 41.97 81 TYR A O 1
ATOM 716 N N . TYR A 1 82 ? -19.373 -2.132 1.583 1.00 46.31 82 TYR A N 1
ATOM 717 C CA . TYR A 1 82 ? -18.867 -3.341 0.919 1.00 46.31 82 TYR A CA 1
ATOM 718 C C . TYR A 1 82 ? -19.434 -3.565 -0.500 1.00 46.31 82 TYR A C 1
ATOM 720 O O . TYR A 1 82 ? -19.172 -4.619 -1.073 1.00 46.31 82 TYR A O 1
ATOM 728 N N . ASN A 1 83 ? -20.160 -2.591 -1.071 1.00 36.94 83 ASN A N 1
ATOM 729 C CA . ASN A 1 83 ? -20.536 -2.537 -2.494 1.00 36.94 83 ASN A CA 1
ATOM 730 C C . ASN A 1 83 ? -19.863 -1.347 -3.181 1.00 36.94 83 ASN A C 1
ATOM 732 O O . ASN A 1 83 ? -19.854 -0.256 -2.563 1.00 36.94 83 ASN A O 1
#

Radius of gyration: 18.49 Å; Cα contacts (8 Å, |Δi|>4): 29; chains: 1; bounding box: 43×25×42 Å

Organism: NCBI:txid1161918

Solvent-accessible surface area (backbone atoms only — not comparable to full-atom values): 4999 Å² total; per-residue (Å²): 130,83,88,70,55,73,72,56,47,53,52,51,48,53,62,32,68,79,42,88,63,40,60,66,48,27,50,78,72,69,40,53,59,66,57,50,53,51,54,46,51,53,50,56,51,51,51,52,54,52,52,51,53,52,52,52,52,51,52,51,52,48,67,74,58,58,88,81,75,63,82,68,61,61,60,60,59,56,60,69,74,75,108

pLDDT: mean 79.76, std 17.25, range [36.94, 96.25]